Protein AF-A0A524M7C1-F1 (afdb_monomer_lite)

Structure (mmCIF, N/CA/C/O backbone):
data_AF-A0A524M7C1-F1
#
_entry.id   AF-A0A524M7C1-F1
#
loop_
_atom_site.group_PDB
_atom_site.id
_atom_site.type_symbol
_atom_site.label_atom_id
_atom_site.label_alt_id
_atom_site.label_comp_id
_atom_site.label_asym_id
_atom_site.label_entity_id
_atom_site.label_seq_id
_atom_site.pdbx_PDB_ins_code
_atom_site.Cartn_x
_atom_site.Cartn_y
_atom_site.Cartn_z
_atom_site.occupancy
_atom_site.B_iso_or_equiv
_atom_site.auth_seq_id
_atom_site.auth_comp_id
_atom_site.auth_asym_id
_atom_site.auth_atom_id
_atom_site.pdbx_PDB_model_num
ATOM 1 N N . MET A 1 1 ? -10.328 -12.854 0.400 1.00 63.31 1 MET A N 1
ATOM 2 C CA . MET A 1 1 ? -8.868 -13.021 0.558 1.00 63.31 1 MET A CA 1
ATOM 3 C C . MET A 1 1 ? -8.288 -13.256 -0.825 1.00 63.31 1 MET A C 1
ATOM 5 O O . MET A 1 1 ? -8.810 -14.118 -1.517 1.00 63.31 1 MET A O 1
ATOM 9 N N . VAL A 1 2 ? -7.314 -12.456 -1.261 1.00 75.94 2 VAL A N 1
ATOM 10 C CA . VAL A 1 2 ? -6.651 -12.641 -2.566 1.00 75.94 2 VAL A CA 1
ATOM 11 C C . VAL A 1 2 ? -5.470 -13.588 -2.369 1.00 75.94 2 VAL A C 1
ATOM 13 O O . VAL A 1 2 ? -4.718 -13.414 -1.411 1.00 75.94 2 VAL A O 1
ATOM 16 N N . MET A 1 3 ? -5.316 -14.593 -3.233 1.00 86.62 3 MET A N 1
ATOM 17 C CA . MET A 1 3 ? -4.191 -15.525 -3.140 1.00 86.62 3 MET A CA 1
ATOM 18 C C . MET A 1 3 ? -2.919 -14.894 -3.712 1.00 86.62 3 MET A C 1
ATOM 20 O O . MET A 1 3 ? -2.955 -14.195 -4.725 1.00 86.62 3 MET A O 1
ATOM 24 N N . ALA A 1 4 ? -1.774 -15.177 -3.088 1.00 84.56 4 ALA A N 1
ATOM 25 C CA . ALA A 1 4 ? -0.479 -14.674 -3.549 1.00 84.56 4 ALA A CA 1
ATOM 26 C C . ALA A 1 4 ? -0.139 -15.143 -4.977 1.00 84.56 4 ALA A C 1
ATOM 28 O O . ALA A 1 4 ? 0.436 -14.383 -5.753 1.00 84.56 4 ALA A O 1
ATOM 29 N N . SER A 1 5 ? -0.548 -16.363 -5.342 1.00 89.69 5 SER A N 1
ATOM 30 C CA . SER A 1 5 ? -0.407 -16.907 -6.699 1.00 89.69 5 SER A CA 1
ATOM 31 C C . SER A 1 5 ? -1.114 -16.051 -7.747 1.00 89.69 5 SER A C 1
ATOM 33 O O . SER A 1 5 ? -0.565 -15.804 -8.817 1.00 89.69 5 SER A O 1
ATOM 35 N N . ASP A 1 6 ? -2.307 -15.555 -7.422 1.00 90.50 6 ASP A N 1
ATOM 36 C CA . ASP A 1 6 ? -3.129 -14.787 -8.355 1.00 90.50 6 ASP A CA 1
ATOM 37 C C . ASP A 1 6 ? -2.523 -13.401 -8.585 1.00 90.50 6 ASP A C 1
ATOM 39 O O . ASP A 1 6 ? -2.526 -12.892 -9.705 1.00 90.50 6 ASP A O 1
ATOM 43 N N . LEU A 1 7 ? -1.962 -12.797 -7.531 1.00 88.81 7 LEU A N 1
ATOM 44 C CA . LEU A 1 7 ? -1.228 -11.535 -7.636 1.00 88.81 7 LEU A CA 1
ATOM 45 C C . LEU A 1 7 ? 0.039 -11.698 -8.472 1.00 88.81 7 LEU A C 1
ATOM 47 O O . LEU A 1 7 ? 0.312 -10.859 -9.326 1.00 88.81 7 LEU A O 1
ATOM 51 N N . LEU A 1 8 ? 0.787 -12.783 -8.268 1.00 90.75 8 LEU A N 1
ATOM 52 C CA . LEU A 1 8 ? 1.991 -13.053 -9.047 1.00 90.75 8 LEU A CA 1
ATOM 53 C C . LEU A 1 8 ? 1.668 -13.232 -10.535 1.00 90.75 8 LEU A C 1
ATOM 55 O O . LEU A 1 8 ? 2.342 -12.647 -11.381 1.00 90.75 8 LEU A O 1
ATOM 59 N N . GLN A 1 9 ? 0.612 -13.981 -10.859 1.00 93.38 9 GLN A N 1
ATOM 60 C CA . GLN A 1 9 ? 0.190 -14.160 -12.246 1.00 93.38 9 GLN A CA 1
ATOM 61 C C . GLN A 1 9 ? -0.201 -12.824 -12.888 1.00 93.38 9 GLN A C 1
ATOM 63 O O . GLN A 1 9 ? 0.318 -12.481 -13.946 1.00 93.38 9 GLN A O 1
ATOM 68 N N . ARG A 1 10 ? -1.030 -12.017 -12.215 1.00 91.50 10 ARG A N 1
ATOM 69 C CA . ARG A 1 10 ? -1.418 -10.686 -12.716 1.00 91.50 10 ARG A CA 1
ATOM 70 C C . ARG A 1 10 ? -0.214 -9.773 -12.927 1.00 91.50 10 ARG A C 1
ATOM 72 O O . ARG A 1 10 ? -0.165 -9.034 -13.905 1.00 91.50 10 ARG A O 1
ATOM 79 N N . TYR A 1 11 ? 0.762 -9.821 -12.024 1.00 91.81 11 TYR A N 1
ATOM 80 C CA . TYR A 1 11 ? 2.003 -9.069 -12.165 1.00 91.81 11 TYR A CA 1
ATOM 81 C C . TYR A 1 11 ? 2.782 -9.496 -13.418 1.00 91.81 11 TYR A C 1
ATOM 83 O O . TYR A 1 11 ? 3.252 -8.645 -14.179 1.00 91.81 11 TYR A O 1
ATOM 91 N N . HIS A 1 12 ? 2.882 -10.801 -13.676 1.00 92.06 12 HIS A N 1
ATOM 92 C CA . HIS A 1 12 ? 3.495 -11.311 -14.901 1.00 92.06 12 HIS A CA 1
ATOM 93 C C . HIS A 1 12 ? 2.743 -10.864 -16.151 1.00 92.06 12 HIS A C 1
ATOM 95 O O . HIS A 1 12 ? 3.378 -10.424 -17.107 1.00 92.06 12 HIS A O 1
ATOM 101 N N . ASP A 1 13 ? 1.416 -10.894 -16.139 1.00 90.94 13 ASP A N 1
ATOM 102 C CA . ASP A 1 13 ? 0.608 -10.455 -17.277 1.00 90.94 13 ASP A CA 1
ATOM 103 C C . ASP A 1 13 ? 0.838 -8.958 -17.573 1.00 90.94 13 ASP A C 1
ATOM 105 O O . ASP A 1 13 ? 1.065 -8.568 -18.720 1.00 90.94 13 ASP A O 1
ATOM 109 N N . ILE A 1 14 ? 0.891 -8.119 -16.530 1.00 89.50 14 ILE A N 1
ATOM 110 C CA . ILE A 1 14 ? 1.174 -6.677 -16.646 1.00 89.50 14 ILE A CA 1
ATOM 111 C C . ILE A 1 14 ? 2.581 -6.413 -17.196 1.00 89.50 14 ILE A C 1
ATOM 113 O O . ILE A 1 14 ? 2.771 -5.507 -18.009 1.00 89.50 14 ILE A O 1
ATOM 117 N N . THR A 1 15 ? 3.585 -7.160 -16.737 1.00 89.56 15 THR A N 1
ATOM 118 C CA . THR A 1 15 ? 4.996 -6.911 -17.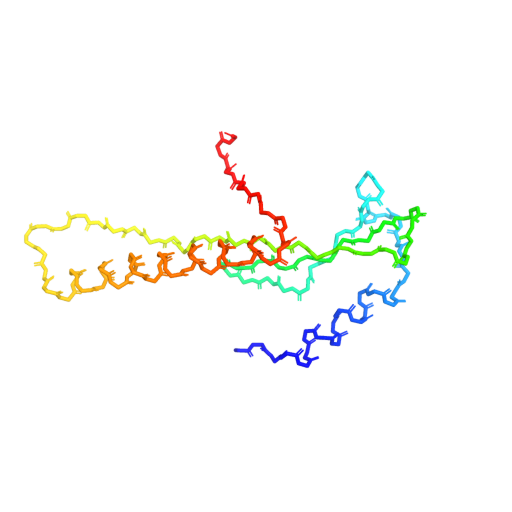085 1.00 89.56 15 THR A CA 1
ATOM 119 C C . THR A 1 15 ? 5.419 -7.544 -18.408 1.00 89.56 15 THR A C 1
ATOM 121 O O . THR A 1 15 ? 6.304 -7.009 -19.073 1.00 89.56 15 THR A O 1
ATOM 124 N N . SER A 1 16 ? 4.770 -8.632 -18.824 1.00 88.50 16 SER A N 1
ATOM 125 C CA . SER A 1 16 ? 5.015 -9.301 -20.110 1.00 88.50 16 SER A CA 1
ATOM 126 C C . SER A 1 16 ? 4.269 -8.662 -21.285 1.00 88.50 16 SER A C 1
ATOM 128 O O . SER A 1 16 ? 4.695 -8.811 -22.430 1.00 88.50 16 SER A O 1
ATOM 130 N N . GLY A 1 17 ? 3.187 -7.922 -21.019 1.00 82.62 17 GLY A N 1
ATOM 131 C CA . GLY A 1 17 ? 2.436 -7.205 -22.047 1.00 82.62 17 GLY A CA 1
ATOM 132 C C . GLY A 1 17 ? 3.228 -6.063 -22.707 1.00 82.62 17 GLY A C 1
ATOM 133 O O . GLY A 1 17 ? 4.220 -5.575 -22.150 1.00 82.62 17 GLY A O 1
ATOM 134 N N . PRO A 1 18 ? 2.803 -5.589 -23.890 1.00 80.50 18 PRO A N 1
ATOM 135 C CA . PRO A 1 18 ? 3.398 -4.417 -24.523 1.00 80.50 18 PRO A CA 1
ATOM 136 C C . PRO A 1 18 ? 3.128 -3.149 -23.701 1.00 80.50 18 PRO A C 1
ATOM 138 O O . PRO A 1 18 ? 2.049 -2.975 -23.137 1.00 80.50 18 PRO A O 1
ATOM 141 N N . VAL A 1 19 ? 4.100 -2.235 -23.663 1.00 75.75 19 VAL A N 1
ATOM 142 C CA . VAL A 1 19 ? 3.909 -0.895 -23.092 1.00 75.75 19 VAL A CA 1
ATOM 143 C C . VAL A 1 19 ? 3.236 -0.023 -24.154 1.00 75.75 19 VAL A C 1
ATOM 145 O O . VAL A 1 19 ? 3.878 0.362 -25.129 1.00 75.75 19 VAL A O 1
ATOM 148 N N . VAL A 1 20 ? 1.934 0.244 -24.012 1.00 69.31 20 VAL A N 1
ATOM 149 C CA . VAL A 1 20 ? 1.147 0.983 -25.017 1.00 69.31 20 VAL A CA 1
ATOM 150 C C . VAL A 1 20 ? 1.057 2.459 -24.642 1.00 69.31 20 VAL A C 1
ATOM 152 O O . VAL A 1 20 ? 0.570 2.800 -23.564 1.00 69.31 20 VAL A O 1
ATOM 155 N N . SER A 1 21 ? 1.499 3.336 -25.548 1.00 61.09 21 SER A N 1
ATOM 156 C CA . SER A 1 21 ? 1.709 4.754 -25.244 1.00 61.09 21 SER A CA 1
ATOM 157 C C . SER A 1 21 ? 0.466 5.525 -24.817 1.00 61.09 21 SER A C 1
ATOM 159 O O . SER A 1 21 ? 0.575 6.454 -24.022 1.00 61.09 21 SER A O 1
ATOM 161 N N . ASP A 1 22 ? -0.705 5.113 -25.290 1.00 64.81 22 ASP A N 1
ATOM 162 C CA . ASP A 1 22 ? -1.967 5.831 -25.083 1.00 64.81 22 ASP A CA 1
ATOM 163 C C . ASP A 1 22 ? -2.456 5.785 -23.624 1.00 64.81 22 ASP A C 1
ATOM 165 O O . ASP A 1 22 ? -3.388 6.491 -23.250 1.00 64.81 22 ASP A O 1
ATOM 169 N N . THR A 1 23 ? -1.818 4.959 -22.791 1.00 64.75 23 THR A N 1
ATOM 170 C CA . THR A 1 23 ? -2.135 4.795 -21.362 1.00 64.75 23 THR A CA 1
ATOM 171 C C . THR A 1 23 ? -1.089 5.409 -20.432 1.00 64.75 23 THR A C 1
ATOM 173 O O . THR A 1 23 ? -1.219 5.307 -19.213 1.00 64.75 23 THR A O 1
ATOM 176 N N . CYS A 1 24 ? -0.052 6.040 -20.989 1.00 74.94 24 CYS A N 1
ATOM 177 C CA . CYS A 1 24 ? 1.097 6.512 -20.231 1.00 74.94 24 CYS A CA 1
ATOM 178 C C . CYS A 1 24 ? 1.092 8.036 -20.113 1.00 74.94 24 CYS A C 1
ATOM 180 O O . CYS A 1 24 ? 0.922 8.747 -21.103 1.00 74.94 24 CYS A O 1
ATOM 182 N N . ILE A 1 25 ? 1.334 8.541 -18.909 1.00 78.44 25 ILE A N 1
ATOM 183 C CA . ILE A 1 25 ? 1.433 9.974 -18.627 1.00 78.44 25 ILE A CA 1
ATOM 184 C C . ILE A 1 25 ? 2.903 10.270 -18.357 1.00 78.44 25 ILE A C 1
ATOM 186 O O . ILE A 1 25 ? 3.536 9.602 -17.548 1.00 78.44 25 ILE A O 1
ATOM 190 N N . SER A 1 26 ? 3.476 11.239 -19.075 1.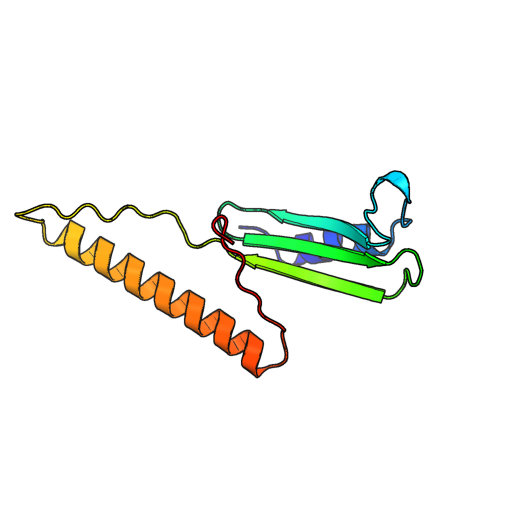00 80.69 26 SER A N 1
ATOM 191 C CA . SER A 1 26 ? 4.888 11.630 -18.917 1.00 80.69 26 SER A CA 1
ATOM 192 C C . SER A 1 26 ? 5.902 10.478 -19.081 1.00 80.69 26 SER A C 1
ATOM 194 O O . SER A 1 26 ? 6.990 10.522 -18.518 1.00 80.69 26 SER A O 1
ATOM 196 N N . GLY A 1 27 ? 5.566 9.452 -19.875 1.00 80.88 27 GLY A N 1
ATOM 197 C CA . GLY A 1 27 ? 6.424 8.282 -20.121 1.00 80.88 27 GLY A CA 1
ATOM 198 C C . GLY A 1 27 ? 6.273 7.141 -19.106 1.00 80.88 27 GLY A C 1
ATOM 199 O O . GLY A 1 27 ? 6.900 6.091 -19.285 1.00 80.88 27 GLY A O 1
ATOM 200 N N . GLU A 1 28 ? 5.418 7.318 -18.097 1.00 85.94 28 GLU A N 1
ATOM 201 C CA . GLU A 1 28 ? 5.091 6.327 -17.073 1.00 85.94 28 GLU A CA 1
ATOM 202 C C . GLU A 1 28 ? 3.728 5.696 -17.350 1.00 85.94 28 GLU A C 1
ATOM 204 O O . GLU A 1 28 ? 2.728 6.381 -17.563 1.00 85.94 28 GLU A O 1
ATOM 209 N N . CYS A 1 29 ? 3.687 4.370 -17.351 1.00 87.81 29 CYS A N 1
ATOM 210 C CA . CYS A 1 29 ? 2.486 3.588 -17.602 1.00 87.81 29 CYS A CA 1
ATOM 211 C C . CYS A 1 29 ? 2.109 2.868 -16.312 1.00 87.81 29 CYS A C 1
ATOM 213 O O . CYS A 1 29 ? 2.826 1.969 -15.863 1.00 87.81 29 CYS A O 1
ATOM 215 N N . VAL A 1 30 ? 0.990 3.270 -15.718 1.00 88.75 30 VAL A N 1
ATOM 216 C CA . VAL A 1 30 ? 0.549 2.782 -14.410 1.00 88.75 30 VAL A CA 1
ATOM 217 C C . VAL A 1 30 ? -0.532 1.724 -14.596 1.00 88.75 30 VAL A C 1
ATOM 219 O O . VAL A 1 30 ? -1.572 1.977 -15.199 1.00 88.75 30 VAL A O 1
ATOM 222 N N . SER A 1 31 ? -0.303 0.528 -14.063 1.00 89.94 31 SER A N 1
ATOM 223 C CA . SER A 1 31 ? -1.277 -0.567 -14.051 1.00 89.94 31 SER A CA 1
ATOM 224 C C . SER A 1 31 ? -1.625 -0.955 -12.620 1.00 89.94 31 SER A C 1
ATOM 226 O O . SER A 1 31 ? -0.741 -1.148 -11.790 1.00 89.94 31 SER A O 1
ATOM 228 N N . LYS A 1 32 ? -2.917 -1.102 -12.314 1.00 90.50 32 LYS A N 1
ATOM 229 C CA . LYS A 1 32 ? -3.373 -1.533 -10.985 1.00 90.50 32 LYS A CA 1
ATOM 230 C C . LYS A 1 32 ? -3.260 -3.051 -10.854 1.00 90.50 32 LYS A C 1
ATOM 232 O O . LYS A 1 32 ? -3.903 -3.783 -11.602 1.00 90.50 32 LYS A O 1
ATOM 237 N N . LEU A 1 33 ? -2.477 -3.517 -9.884 1.00 90.44 33 LEU A N 1
ATOM 238 C CA . LEU A 1 33 ? -2.344 -4.937 -9.547 1.00 90.44 33 LEU A CA 1
ATOM 239 C C . LEU A 1 33 ? -3.441 -5.391 -8.573 1.00 90.44 33 LEU A C 1
ATOM 241 O O . LEU A 1 33 ? -4.016 -6.476 -8.713 1.00 90.44 33 LEU A O 1
ATOM 245 N N . LEU A 1 34 ? -3.733 -4.542 -7.588 1.00 90.19 34 LEU A N 1
ATOM 246 C CA . LEU A 1 34 ? -4.748 -4.759 -6.566 1.00 90.19 34 LEU A CA 1
ATOM 247 C C . LEU A 1 34 ? -5.315 -3.413 -6.127 1.00 90.19 34 LEU A C 1
ATOM 249 O O . LEU A 1 34 ? -4.576 -2.446 -5.977 1.00 90.19 34 LEU A O 1
ATOM 253 N N . GLU A 1 35 ? -6.613 -3.374 -5.867 1.00 90.19 35 GLU A N 1
ATOM 254 C CA . GLU A 1 35 ? -7.269 -2.227 -5.257 1.00 90.19 35 GLU A CA 1
ATOM 255 C C . GLU A 1 35 ? -8.317 -2.735 -4.271 1.00 90.19 35 GLU A C 1
ATOM 257 O O . GLU A 1 35 ? -9.132 -3.606 -4.582 1.00 90.19 35 GLU A O 1
ATOM 262 N N . THR A 1 36 ? -8.245 -2.217 -3.056 1.00 86.31 36 THR A N 1
ATOM 263 C CA . THR A 1 36 ? -9.194 -2.432 -1.967 1.00 86.31 36 THR A CA 1
ATOM 264 C C . THR A 1 36 ? -9.538 -1.072 -1.361 1.00 86.31 36 THR A C 1
ATOM 266 O O . THR A 1 36 ? -8.987 -0.053 -1.767 1.00 86.31 36 THR A O 1
ATOM 269 N N . SER A 1 37 ? -10.408 -1.041 -0.353 1.00 80.94 37 SER A N 1
ATOM 270 C CA . SER A 1 37 ? -10.740 0.202 0.353 1.00 80.94 37 SER A CA 1
ATOM 271 C C . SER A 1 37 ? -9.580 0.817 1.150 1.00 80.94 37 SER A C 1
ATOM 273 O O . SER A 1 37 ? -9.702 1.958 1.575 1.00 80.94 37 SER A O 1
ATOM 275 N N . TRP A 1 38 ? -8.498 0.072 1.401 1.00 80.25 38 TRP A N 1
ATOM 276 C CA . TRP A 1 38 ? -7.384 0.506 2.259 1.00 80.25 38 TRP A CA 1
ATOM 277 C C . TRP A 1 38 ? -6.000 0.316 1.623 1.00 80.25 38 TRP A C 1
ATOM 279 O O . TRP A 1 38 ? -5.023 0.861 2.118 1.00 80.25 38 TRP A O 1
ATOM 289 N N . VAL A 1 39 ? -5.890 -0.434 0.523 1.00 84.69 39 VAL A N 1
ATOM 290 C CA . VAL A 1 39 ? -4.626 -0.652 -0.202 1.00 84.69 39 VAL A CA 1
ATOM 291 C C . VAL A 1 39 ? -4.869 -0.613 -1.696 1.00 84.69 39 VAL A C 1
ATOM 293 O O . VAL A 1 39 ? -5.737 -1.333 -2.200 1.00 84.69 39 VAL A O 1
ATOM 296 N N . LYS A 1 40 ? -4.021 0.129 -2.401 1.00 89.44 40 LYS A N 1
ATOM 297 C CA . LYS A 1 40 ? -3.896 0.116 -3.853 1.00 89.44 40 LYS A CA 1
ATOM 298 C C . LYS A 1 40 ? -2.443 -0.168 -4.229 1.00 89.44 40 LYS A C 1
ATOM 300 O O . LYS A 1 40 ? -1.538 0.564 -3.856 1.00 89.44 40 LYS A O 1
ATOM 305 N N . ILE A 1 41 ? -2.226 -1.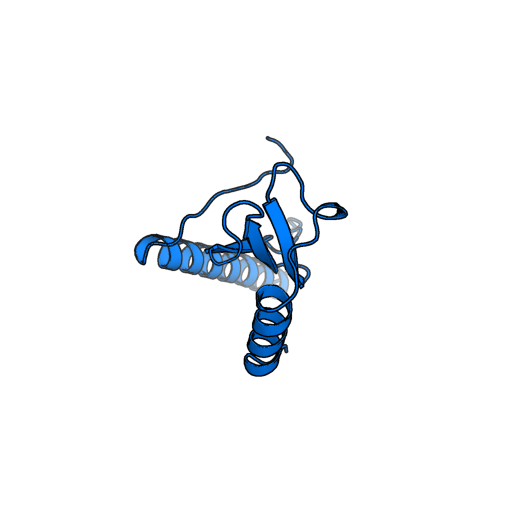264 -4.953 1.00 89.12 41 ILE A N 1
ATOM 306 C CA . ILE A 1 41 ? -0.915 -1.689 -5.452 1.00 89.12 41 ILE A CA 1
ATOM 307 C C . ILE A 1 41 ? -0.866 -1.407 -6.947 1.00 89.12 41 ILE A C 1
ATOM 309 O O . ILE A 1 41 ? -1.715 -1.884 -7.708 1.00 89.12 41 ILE A O 1
ATOM 313 N N . MET A 1 42 ? 0.142 -0.661 -7.365 1.00 92.12 42 MET A N 1
ATOM 314 C CA . MET A 1 42 ? 0.365 -0.232 -8.734 1.00 92.12 42 MET A CA 1
ATOM 315 C C . MET A 1 42 ? 1.712 -0.744 -9.224 1.00 92.12 42 MET A C 1
ATOM 317 O O . MET A 1 42 ? 2.688 -0.786 -8.483 1.00 92.12 42 MET A O 1
ATOM 321 N N . VAL A 1 43 ? 1.755 -1.129 -10.492 1.00 90.44 43 VAL A N 1
ATOM 322 C CA . VAL A 1 43 ? 2.981 -1.447 -11.215 1.00 90.44 43 VAL A CA 1
ATOM 323 C C . VAL A 1 43 ? 3.197 -0.330 -12.217 1.00 90.44 43 VAL A C 1
ATOM 325 O O . VAL A 1 43 ? 2.334 -0.085 -13.064 1.00 90.44 43 VAL A O 1
ATOM 328 N N . ILE A 1 44 ? 4.338 0.336 -12.118 1.00 90.06 44 ILE A N 1
ATOM 329 C CA . ILE A 1 44 ? 4.722 1.425 -13.006 1.00 90.06 44 ILE A CA 1
ATOM 330 C C . ILE A 1 44 ? 5.794 0.905 -13.947 1.00 90.06 44 ILE A C 1
ATOM 332 O O . ILE A 1 44 ? 6.785 0.303 -13.530 1.00 90.06 44 ILE A O 1
ATOM 336 N N . ARG A 1 45 ? 5.571 1.102 -15.243 1.00 90.62 45 ARG A N 1
ATOM 337 C CA . ARG A 1 45 ? 6.504 0.735 -16.309 1.00 90.62 45 ARG A CA 1
ATOM 338 C C . ARG A 1 45 ? 6.903 1.980 -17.081 1.00 90.62 45 ARG A C 1
ATOM 340 O O . ARG A 1 45 ? 6.075 2.857 -17.308 1.00 90.62 45 ARG A O 1
ATOM 347 N N . TYR A 1 46 ? 8.149 2.020 -17.533 1.00 86.94 46 TYR A N 1
ATOM 348 C CA . TYR A 1 46 ? 8.691 3.158 -18.270 1.00 86.94 46 TYR A CA 1
ATOM 349 C C . TYR A 1 46 ? 8.770 2.849 -19.761 1.00 86.94 46 TYR A C 1
ATOM 351 O O . TYR A 1 46 ? 9.360 1.845 -20.158 1.00 86.94 46 TYR A O 1
ATOM 359 N N . GLN A 1 47 ? 8.241 3.731 -20.610 1.00 82.94 47 GLN A N 1
ATOM 360 C CA . GLN A 1 47 ? 8.310 3.551 -22.069 1.00 82.94 47 GLN A CA 1
ATOM 361 C C . GLN A 1 47 ? 9.749 3.505 -22.590 1.00 82.94 47 GLN A C 1
ATOM 363 O O . GLN A 1 47 ? 10.087 2.691 -23.444 1.00 82.94 47 GLN A O 1
ATOM 368 N N . VAL A 1 48 ? 10.602 4.377 -22.052 1.00 83.88 48 VAL A N 1
ATOM 369 C CA . VAL A 1 48 ? 12.010 4.504 -22.450 1.00 83.88 48 VAL A CA 1
ATOM 370 C C . VAL A 1 48 ? 12.882 3.354 -21.932 1.00 83.88 48 VAL A C 1
ATOM 372 O O . VAL A 1 48 ? 13.993 3.160 -22.419 1.00 83.88 48 VAL A O 1
ATOM 375 N N . ALA A 1 49 ? 12.383 2.583 -20.962 1.00 83.31 49 ALA A N 1
ATOM 376 C CA . ALA A 1 49 ? 13.078 1.457 -20.349 1.00 83.31 49 ALA A CA 1
ATOM 377 C C . ALA A 1 49 ? 12.073 0.365 -19.919 1.00 83.31 49 ALA A C 1
ATOM 379 O O . ALA A 1 49 ? 11.856 0.163 -18.726 1.00 83.31 49 ALA A O 1
ATOM 380 N N . PRO A 1 50 ? 11.466 -0.377 -20.865 1.00 77.25 50 PRO A N 1
ATOM 381 C CA . PRO A 1 50 ? 10.327 -1.268 -20.596 1.00 77.25 50 PRO A CA 1
ATOM 382 C C . PRO A 1 50 ? 10.660 -2.493 -19.731 1.00 77.25 50 PRO A C 1
ATOM 384 O O . PRO A 1 50 ? 9.749 -3.152 -19.224 1.00 77.25 50 PRO A O 1
ATOM 387 N N . ASN A 1 51 ? 11.954 -2.788 -19.569 1.00 81.88 51 ASN A N 1
ATOM 388 C CA . ASN A 1 51 ? 12.475 -3.835 -18.688 1.00 81.88 51 ASN A CA 1
ATOM 389 C C . ASN A 1 51 ? 12.619 -3.368 -17.231 1.00 81.88 51 ASN A C 1
ATOM 391 O O . ASN A 1 51 ? 12.857 -4.192 -16.352 1.00 81.88 51 ASN A O 1
ATOM 395 N N . ILE A 1 52 ? 12.509 -2.062 -16.982 1.00 83.62 52 ILE A N 1
ATOM 396 C CA . ILE A 1 52 ? 12.494 -1.478 -15.646 1.00 83.62 52 ILE A CA 1
ATOM 397 C C . ILE A 1 52 ? 11.035 -1.256 -15.262 1.00 83.62 52 ILE A C 1
ATOM 399 O O . ILE A 1 52 ? 10.254 -0.651 -16.001 1.00 83.62 52 ILE A O 1
ATOM 403 N N . ASN A 1 53 ? 10.673 -1.757 -14.090 1.00 86.62 53 ASN A N 1
ATOM 404 C CA . ASN A 1 53 ? 9.390 -1.502 -13.467 1.00 86.62 53 ASN A CA 1
ATOM 405 C C . ASN A 1 53 ? 9.588 -1.209 -11.981 1.00 86.62 53 ASN A C 1
ATOM 407 O O . ASN A 1 53 ? 10.585 -1.605 -11.374 1.00 86.62 53 ASN A O 1
ATOM 411 N N . THR A 1 54 ? 8.640 -0.481 -11.416 1.00 88.94 54 THR A N 1
ATOM 412 C CA . THR A 1 54 ? 8.559 -0.202 -9.987 1.00 88.94 54 THR A CA 1
ATOM 413 C C . THR A 1 54 ? 7.182 -0.605 -9.484 1.00 88.94 54 THR A C 1
AT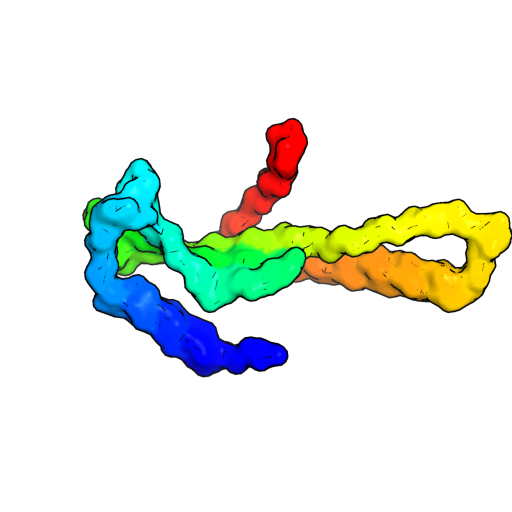OM 415 O O . THR A 1 54 ? 6.214 -0.689 -10.245 1.00 88.94 54 THR A O 1
ATOM 418 N N . ILE A 1 55 ? 7.106 -0.922 -8.195 1.00 87.31 55 ILE A N 1
ATOM 419 C CA . ILE A 1 55 ? 5.845 -1.193 -7.515 1.00 87.31 55 ILE A CA 1
ATOM 420 C C . ILE A 1 55 ? 5.615 -0.049 -6.544 1.00 87.31 55 ILE A C 1
ATOM 422 O O . ILE A 1 55 ? 6.451 0.203 -5.678 1.00 87.31 55 ILE A O 1
ATOM 426 N N . GLU A 1 56 ? 4.471 0.602 -6.679 1.00 88.94 56 GLU A N 1
ATOM 427 C CA . GLU A 1 56 ? 4.002 1.605 -5.736 1.00 88.94 56 GLU A CA 1
ATOM 428 C C . GLU A 1 56 ? 2.807 1.066 -4.965 1.00 88.94 56 GLU A C 1
ATOM 430 O O . GLU A 1 56 ? 1.930 0.396 -5.515 1.00 88.94 56 GLU A O 1
ATOM 435 N N . ILE A 1 57 ? 2.789 1.332 -3.663 1.00 85.31 57 ILE A N 1
ATOM 436 C CA . ILE A 1 57 ? 1.728 0.890 -2.766 1.00 85.31 57 ILE A CA 1
ATOM 437 C C . ILE A 1 57 ? 1.184 2.122 -2.061 1.00 85.31 57 ILE A C 1
ATOM 439 O O . ILE A 1 57 ? 1.870 2.744 -1.254 1.00 85.31 57 ILE A O 1
ATOM 443 N N . GLU A 1 58 ? -0.066 2.446 -2.352 1.00 86.88 58 GLU A N 1
ATOM 444 C CA . GLU A 1 58 ? -0.841 3.431 -1.614 1.00 86.88 58 GLU A CA 1
ATOM 445 C C . GLU A 1 58 ? -1.611 2.709 -0.510 1.00 86.88 58 GLU A C 1
ATOM 447 O O . GLU A 1 58 ? -2.334 1.742 -0.768 1.00 86.88 58 GLU A O 1
ATOM 452 N N . VAL A 1 59 ? -1.462 3.183 0.725 1.00 82.88 59 VAL A N 1
ATOM 453 C CA . VAL A 1 59 ? -2.222 2.692 1.876 1.00 82.88 59 VAL A CA 1
ATOM 454 C C . VAL A 1 59 ? -3.099 3.825 2.379 1.00 82.88 59 VAL A C 1
ATOM 456 O O . VAL A 1 59 ? -2.603 4.881 2.765 1.00 82.88 59 VAL A O 1
ATOM 459 N N . SER A 1 60 ? -4.407 3.605 2.374 1.00 81.62 60 SER A N 1
ATOM 460 C CA . SER A 1 60 ? -5.383 4.508 2.971 1.00 81.62 60 SER A CA 1
ATOM 461 C C . SER A 1 60 ? -5.709 4.005 4.367 1.00 81.62 60 SER A C 1
ATOM 463 O O . SER A 1 60 ? -6.067 2.839 4.549 1.00 81.62 60 SER A O 1
ATOM 465 N N . LEU A 1 61 ? -5.590 4.884 5.360 1.00 74.38 61 LEU A N 1
ATOM 466 C CA . LEU A 1 61 ? -6.059 4.552 6.697 1.00 74.38 61 LEU A CA 1
ATOM 467 C C . LEU A 1 61 ? -7.580 4.342 6.645 1.00 74.38 61 LEU A C 1
ATOM 469 O O . LEU A 1 61 ? -8.274 5.090 5.950 1.00 74.38 61 LEU A O 1
ATOM 473 N N . PRO A 1 62 ? -8.112 3.318 7.330 1.00 70.88 62 PRO A N 1
ATOM 474 C CA . PRO A 1 62 ? -9.548 3.105 7.378 1.00 70.88 62 PRO A CA 1
ATOM 475 C C . PRO A 1 62 ? -10.243 4.352 7.932 1.00 70.88 62 PRO A C 1
ATOM 477 O O . PRO A 1 62 ? -9.866 4.876 8.978 1.00 70.88 62 PRO A O 1
ATOM 480 N N . ASN A 1 63 ? -11.288 4.810 7.242 1.00 69.25 63 ASN A N 1
ATOM 481 C CA . ASN A 1 63 ? -12.133 5.888 7.739 1.00 69.25 63 ASN A CA 1
ATOM 482 C C . ASN A 1 63 ? -12.935 5.366 8.938 1.00 69.25 63 ASN A C 1
ATOM 484 O O . ASN A 1 63 ? -13.931 4.666 8.760 1.00 69.25 63 ASN A O 1
ATOM 488 N N . CYS A 1 64 ? -12.504 5.695 10.153 1.00 68.94 64 CYS A N 1
ATOM 489 C CA . CYS A 1 64 ? -13.309 5.517 11.355 1.00 68.94 64 CYS A CA 1
ATOM 490 C C . CYS A 1 64 ? -13.582 6.883 11.966 1.00 68.94 64 CYS A C 1
ATOM 492 O O . CYS A 1 64 ? -12.661 7.632 12.292 1.00 68.94 64 CYS A O 1
ATOM 494 N N . ILE A 1 65 ? -14.863 7.194 12.113 1.00 70.19 65 ILE A N 1
ATOM 495 C CA . ILE A 1 65 ? -15.310 8.337 12.893 1.00 70.19 65 ILE A CA 1
ATOM 496 C C . ILE A 1 65 ? -15.526 7.805 14.308 1.00 70.19 65 ILE A C 1
ATOM 498 O O . ILE A 1 65 ? -16.490 7.087 14.558 1.00 70.19 65 ILE A O 1
ATOM 502 N N . ILE A 1 66 ? -14.602 8.115 15.218 1.00 70.81 66 ILE A N 1
ATOM 503 C CA . ILE A 1 66 ? -14.794 7.850 16.647 1.00 70.81 66 ILE A CA 1
ATOM 504 C C . ILE A 1 66 ? -15.590 9.031 17.201 1.00 70.81 66 ILE A C 1
ATOM 506 O O . ILE A 1 66 ? -15.023 10.087 17.492 1.00 70.81 66 ILE A O 1
ATOM 510 N N . GLU A 1 67 ? -16.910 8.883 17.293 1.00 74.94 67 GLU A N 1
ATOM 511 C CA . GLU A 1 67 ? -17.757 9.910 17.899 1.00 74.94 67 GLU A CA 1
ATOM 512 C C . GLU A 1 67 ? -17.597 9.887 19.426 1.00 74.94 67 GLU A C 1
ATOM 514 O O . GLU A 1 67 ? -17.751 8.833 20.048 1.00 74.94 67 GLU A O 1
ATOM 519 N N . PRO A 1 68 ? -17.286 11.026 20.068 1.00 70.62 68 PRO A N 1
ATOM 520 C CA . PRO A 1 68 ? -17.180 11.082 21.516 1.00 70.62 68 PRO A CA 1
ATOM 521 C C . PRO A 1 68 ? -18.582 11.027 22.140 1.00 70.62 68 PRO A C 1
ATOM 523 O O . PRO A 1 68 ? -19.238 12.053 22.317 1.00 70.62 68 PRO A O 1
ATOM 526 N N . THR A 1 69 ? -19.047 9.831 22.492 1.00 77.94 69 THR A N 1
ATOM 527 C CA . THR A 1 69 ? -20.281 9.632 23.261 1.00 77.94 69 THR A CA 1
ATOM 528 C C . THR A 1 69 ? -20.003 9.662 24.767 1.00 77.94 69 THR A C 1
ATOM 530 O O . THR A 1 69 ? -19.007 9.127 25.258 1.00 77.94 69 THR A O 1
ATOM 533 N N . CYS A 1 70 ? -20.882 10.327 25.529 1.00 76.81 70 CYS A N 1
ATOM 534 C CA . CYS A 1 70 ? -20.830 10.350 26.991 1.00 76.81 70 CYS A CA 1
ATOM 535 C C . CYS A 1 70 ? -22.249 10.235 27.589 1.00 76.81 70 CYS A C 1
ATOM 537 O O . CYS A 1 70 ? -23.083 11.102 27.314 1.00 76.81 70 CYS A O 1
ATOM 539 N N . PRO A 1 71 ? -22.533 9.213 28.420 1.00 84.62 71 PRO A N 1
ATOM 540 C CA . PRO A 1 71 ? -21.618 8.134 28.795 1.00 84.62 71 PRO A CA 1
ATOM 541 C C . PRO A 1 71 ? -21.371 7.181 27.618 1.00 84.62 71 PRO A C 1
ATOM 543 O O . PRO A 1 71 ? -22.309 6.827 26.910 1.00 84.62 71 PRO A O 1
ATOM 546 N N . SER A 1 72 ? -20.120 6.763 27.427 1.00 86.00 72 SER A N 1
ATOM 547 C CA . SER A 1 72 ? -19.790 5.660 26.524 1.00 86.00 72 SER A CA 1
ATOM 548 C C . SER A 1 72 ? -19.869 4.331 27.262 1.00 86.00 72 SER A C 1
ATOM 550 O O . SER A 1 72 ? -19.572 4.224 28.457 1.00 86.00 72 SER A O 1
ATOM 552 N N . THR A 1 73 ? -20.288 3.306 26.539 1.00 89.56 73 THR A N 1
ATOM 553 C CA . THR A 1 73 ? -20.268 1.917 26.985 1.00 89.56 73 THR A CA 1
ATOM 554 C C . THR A 1 73 ? -18.840 1.366 26.953 1.00 89.56 73 THR A C 1
ATOM 556 O O . THR A 1 73 ? -17.983 1.842 26.209 1.00 89.56 73 THR A O 1
ATOM 559 N N . THR A 1 74 ? -18.568 0.322 27.741 1.00 89.62 74 THR A N 1
ATOM 560 C CA . THR A 1 74 ? -17.269 -0.374 27.710 1.00 89.62 74 THR A CA 1
ATOM 561 C C . THR A 1 74 ? -16.950 -0.917 26.315 1.00 89.62 74 THR A C 1
ATOM 563 O O . THR A 1 74 ? -15.817 -0.808 25.865 1.00 89.62 74 THR A O 1
ATOM 566 N N . THR A 1 75 ? -17.956 -1.421 25.593 1.00 88.81 75 THR A N 1
ATOM 567 C CA . THR A 1 75 ? -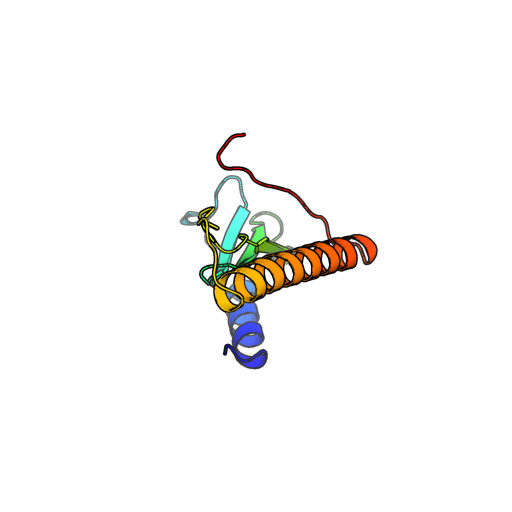17.792 -1.932 24.225 1.00 88.81 75 THR A CA 1
ATOM 568 C C . THR A 1 75 ? -17.323 -0.847 23.255 1.00 88.81 75 THR A C 1
ATOM 570 O O . THR A 1 75 ? -16.369 -1.079 22.522 1.00 88.81 75 THR A O 1
ATOM 573 N N . GLU A 1 76 ? -17.917 0.350 23.290 1.00 85.94 76 GLU A N 1
ATOM 574 C CA . GLU A 1 76 ? -17.488 1.476 22.440 1.00 85.94 76 GLU A CA 1
ATOM 575 C C . GLU A 1 76 ? -16.043 1.905 22.745 1.00 85.94 76 GLU A C 1
ATOM 577 O O . GLU A 1 76 ? -15.273 2.222 21.838 1.00 85.94 76 GLU A O 1
ATOM 582 N N . GLN A 1 77 ? -15.647 1.883 24.022 1.00 87.19 77 GLN A N 1
ATOM 583 C CA . GLN A 1 77 ? -14.275 2.198 24.432 1.00 87.19 77 GLN A CA 1
ATOM 584 C C . GLN A 1 77 ? -13.271 1.147 23.943 1.00 87.19 77 GLN A C 1
ATOM 586 O O . GLN A 1 77 ? -12.198 1.508 23.451 1.00 87.19 77 GLN A O 1
ATOM 591 N N . ASP A 1 78 ? -13.618 -0.136 24.052 1.00 89.88 78 ASP A N 1
ATOM 592 C CA . ASP A 1 78 ? -12.778 -1.246 23.601 1.00 89.88 78 ASP A CA 1
ATOM 593 C C . ASP A 1 78 ? -12.624 -1.251 22.073 1.00 89.88 78 ASP A C 1
ATOM 595 O O . ASP A 1 78 ? -11.522 -1.459 21.561 1.00 89.88 78 ASP A O 1
ATOM 599 N N . GLU A 1 79 ? -13.696 -0.966 21.329 1.00 86.81 79 GLU A N 1
ATOM 600 C CA . GLU A 1 79 ? -13.665 -0.843 19.868 1.00 86.81 79 GLU A CA 1
ATOM 601 C C . GLU A 1 79 ? -12.796 0.334 19.413 1.00 86.81 79 GLU A C 1
ATOM 603 O O . GLU A 1 79 ? -11.937 0.164 18.542 1.00 86.81 79 GLU A O 1
ATOM 608 N N . ALA A 1 80 ? -12.947 1.504 20.042 1.00 85.62 80 ALA A N 1
ATOM 609 C CA . ALA A 1 80 ? -12.119 2.673 19.758 1.00 85.62 80 ALA A CA 1
ATOM 610 C C . ALA A 1 80 ? -10.637 2.410 20.071 1.00 85.62 80 ALA A C 1
ATOM 612 O O . ALA A 1 80 ? -9.760 2.745 19.270 1.00 85.62 80 ALA A O 1
ATOM 613 N N . ARG A 1 81 ? -10.342 1.770 21.212 1.00 89.44 81 ARG A N 1
ATOM 614 C CA . ARG A 1 81 ? -8.976 1.368 21.578 1.00 89.44 81 ARG A CA 1
ATOM 615 C C . ARG A 1 81 ? -8.392 0.420 20.540 1.00 89.44 81 ARG A C 1
ATOM 617 O O . ARG A 1 81 ? -7.296 0.676 20.049 1.00 89.44 81 ARG A O 1
ATOM 624 N N . LYS A 1 82 ? -9.129 -0.633 20.183 1.00 88.81 82 LYS A N 1
ATOM 625 C CA . LYS A 1 82 ? -8.695 -1.614 19.188 1.00 88.81 82 LYS A CA 1
ATOM 626 C C . LYS A 1 82 ? -8.400 -0.952 17.846 1.00 88.81 82 LYS A C 1
ATOM 628 O O . LYS A 1 82 ? -7.362 -1.226 17.257 1.00 88.81 82 LYS A O 1
ATOM 633 N N . PHE A 1 83 ? -9.265 -0.046 17.391 1.00 85.69 83 PHE A N 1
ATOM 634 C CA . PHE A 1 83 ? -9.038 0.699 16.156 1.00 85.69 83 PHE A CA 1
ATOM 635 C C . PHE A 1 83 ? -7.728 1.502 16.199 1.00 85.69 83 PHE A C 1
ATOM 637 O O . PHE A 1 83 ? -6.950 1.465 15.244 1.00 85.69 83 PHE A O 1
ATOM 644 N N . ILE A 1 84 ? -7.454 2.205 17.302 1.00 86.50 84 ILE A N 1
ATOM 645 C CA . ILE A 1 84 ? -6.204 2.960 17.485 1.00 86.50 84 ILE A CA 1
ATOM 646 C C . ILE A 1 84 ? -4.994 2.021 17.446 1.00 86.50 84 ILE A C 1
ATOM 648 O O . ILE A 1 84 ? -4.044 2.281 16.705 1.00 86.50 84 ILE A O 1
ATOM 652 N N . ASP A 1 85 ? -5.036 0.928 18.207 1.00 90.62 85 ASP A N 1
ATOM 653 C CA . ASP A 1 85 ? -3.932 -0.030 18.302 1.00 90.62 85 ASP A CA 1
ATOM 654 C C . ASP A 1 85 ? -3.646 -0.688 16.944 1.00 90.62 85 ASP A C 1
ATOM 656 O O . ASP A 1 85 ? -2.486 -0.799 16.532 1.00 90.62 85 ASP A O 1
ATOM 660 N N . ASP A 1 86 ? -4.693 -1.044 16.197 1.00 85.75 86 ASP A N 1
ATOM 661 C CA . ASP A 1 86 ? -4.570 -1.563 14.839 1.00 85.75 86 ASP A CA 1
ATOM 662 C C . ASP A 1 86 ? -3.874 -0.533 13.934 1.00 85.75 86 ASP A C 1
ATOM 664 O O . ASP A 1 86 ? -2.894 -0.875 13.272 1.00 85.75 86 ASP A O 1
ATOM 668 N N . ASN A 1 87 ? -4.283 0.740 13.932 1.00 83.62 87 ASN A N 1
ATOM 669 C CA . ASN A 1 87 ? -3.634 1.775 13.111 1.00 83.62 87 ASN A CA 1
ATOM 670 C C . ASN A 1 87 ? -2.155 1.983 13.478 1.00 83.62 87 ASN A C 1
ATOM 672 O O . ASN A 1 87 ? -1.310 2.097 12.587 1.00 83.62 87 ASN A O 1
ATOM 676 N N . VAL A 1 88 ? -1.812 1.971 14.769 1.00 88.94 88 VAL A N 1
ATOM 677 C CA . VAL A 1 88 ? -0.414 2.051 15.227 1.00 88.94 88 VAL A CA 1
ATOM 678 C C . VAL A 1 88 ? 0.403 0.871 14.697 1.00 88.94 88 VAL A C 1
ATOM 680 O O . VAL A 1 88 ? 1.518 1.062 14.204 1.00 88.94 88 VAL A O 1
ATOM 683 N N . ASN A 1 89 ? -0.148 -0.343 14.737 1.00 86.94 89 ASN A N 1
ATOM 684 C CA . ASN A 1 89 ? 0.510 -1.529 14.187 1.00 86.94 89 ASN A CA 1
ATOM 685 C C . ASN A 1 89 ? 0.763 -1.400 12.677 1.00 86.94 89 ASN A C 1
ATOM 687 O O . ASN A 1 89 ? 1.852 -1.743 12.210 1.00 86.94 89 ASN A O 1
ATOM 691 N N . HIS A 1 90 ? -0.188 -0.844 11.921 1.00 83.56 90 HIS A N 1
ATOM 692 C CA . HIS A 1 90 ? -0.017 -0.599 10.486 1.00 83.56 90 HIS A CA 1
ATOM 693 C C . HIS A 1 90 ? 1.084 0.434 10.206 1.00 83.56 90 HIS A C 1
ATOM 695 O O . HIS A 1 90 ? 1.945 0.197 9.358 1.00 83.56 90 HIS A O 1
ATOM 701 N N . LEU A 1 91 ? 1.124 1.545 10.946 1.00 85.25 91 LEU A N 1
ATOM 702 C CA . LEU A 1 91 ? 2.185 2.549 10.800 1.00 85.25 91 LEU A CA 1
ATOM 703 C C . LEU A 1 91 ? 3.566 1.969 11.134 1.00 85.25 91 LEU A C 1
ATOM 705 O O . LEU A 1 91 ? 4.532 2.203 10.408 1.00 85.25 91 LEU A O 1
ATOM 709 N N . ASN A 1 92 ? 3.661 1.151 12.184 1.00 88.44 92 ASN A N 1
ATOM 710 C CA . ASN A 1 92 ? 4.900 0.456 12.534 1.00 88.44 92 ASN A CA 1
ATOM 711 C C . ASN A 1 92 ? 5.357 -0.517 11.439 1.00 88.44 92 ASN A C 1
ATOM 713 O O . ASN A 1 92 ? 6.557 -0.614 11.174 1.00 88.44 92 ASN A O 1
ATOM 717 N N . TYR A 1 93 ? 4.424 -1.209 10.780 1.00 85.44 93 TYR A N 1
ATOM 718 C CA . TYR A 1 93 ? 4.734 -2.054 9.629 1.00 85.44 93 TYR A CA 1
ATOM 719 C C . TYR A 1 93 ? 5.326 -1.240 8.471 1.00 85.44 93 TYR A C 1
ATOM 721 O O . TYR A 1 93 ? 6.379 -1.611 7.949 1.00 85.44 93 TYR A O 1
ATOM 729 N N . LEU A 1 94 ? 4.717 -0.099 8.124 1.00 84.44 94 LEU A N 1
ATOM 730 C CA . LEU A 1 94 ? 5.242 0.793 7.085 1.00 84.44 94 LEU A CA 1
ATOM 731 C C . LEU A 1 94 ? 6.659 1.271 7.429 1.00 84.44 94 LEU A C 1
ATOM 733 O O . LEU A 1 94 ? 7.569 1.130 6.616 1.00 84.44 94 LEU A O 1
ATOM 737 N N . LEU A 1 95 ? 6.895 1.727 8.663 1.00 87.31 95 LEU A N 1
ATOM 738 C CA . LEU A 1 95 ? 8.240 2.095 9.127 1.00 87.31 95 LEU A CA 1
ATOM 739 C C . LEU A 1 95 ? 9.236 0.926 9.033 1.00 87.31 95 LEU A C 1
ATOM 741 O O . LEU A 1 95 ? 10.421 1.133 8.767 1.00 87.31 95 LEU A O 1
ATOM 745 N N . GLY A 1 96 ? 8.774 -0.308 9.236 1.00 88.81 96 GLY A N 1
ATOM 746 C CA . GLY A 1 96 ? 9.559 -1.519 9.005 1.00 88.81 96 GLY A CA 1
ATOM 747 C C . GLY A 1 96 ? 9.998 -1.671 7.547 1.00 88.81 96 GLY A C 1
ATOM 748 O O . GLY A 1 96 ? 11.170 -1.954 7.296 1.00 88.81 96 GLY A O 1
ATOM 749 N N . LEU A 1 97 ? 9.100 -1.414 6.592 1.00 83.94 97 LEU A N 1
ATOM 750 C CA . LEU A 1 97 ? 9.430 -1.412 5.163 1.00 83.94 97 LEU A CA 1
ATOM 751 C C . LEU A 1 97 ? 10.491 -0.354 4.839 1.00 83.94 97 LEU A C 1
ATOM 753 O O . LEU A 1 97 ? 11.471 -0.648 4.154 1.00 83.94 97 LEU A O 1
ATOM 757 N N . GLN A 1 98 ? 10.368 0.850 5.396 1.00 85.81 98 GLN A N 1
ATOM 758 C CA . GLN A 1 98 ? 11.374 1.894 5.189 1.00 85.81 98 GLN A CA 1
ATOM 759 C C . GLN A 1 98 ? 12.769 1.454 5.645 1.00 85.81 98 GLN A C 1
ATOM 761 O O . GLN A 1 98 ? 13.760 1.666 4.946 1.00 85.81 98 GLN A O 1
ATOM 766 N N . LYS A 1 99 ? 12.853 0.788 6.803 1.0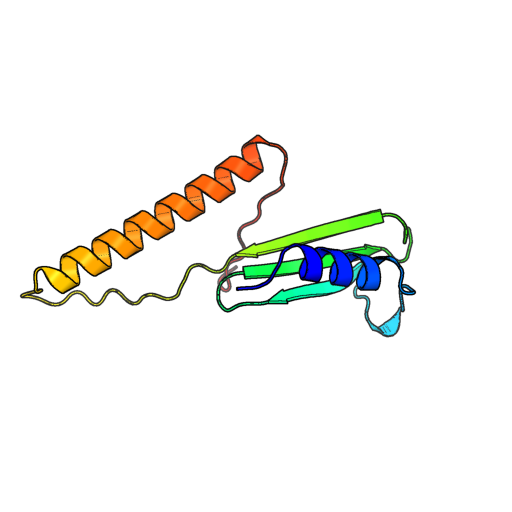0 89.25 99 LYS A N 1
ATOM 767 C CA . LYS A 1 99 ? 14.124 0.297 7.359 1.00 89.25 99 LYS A CA 1
ATOM 768 C C . LYS A 1 99 ? 14.813 -0.745 6.478 1.00 89.25 99 LYS A C 1
ATOM 770 O O . LYS A 1 99 ? 16.033 -0.854 6.548 1.00 89.25 99 LYS A O 1
ATOM 775 N N . VAL A 1 100 ? 14.067 -1.501 5.672 1.00 91.12 100 VAL A N 1
ATOM 776 C CA . VAL A 1 100 ? 14.632 -2.503 4.750 1.00 91.12 100 VAL A CA 1
ATOM 777 C C . VAL A 1 100 ? 14.847 -1.963 3.330 1.00 91.12 100 VAL A C 1
ATOM 779 O O . VAL A 1 100 ? 15.203 -2.727 2.437 1.00 91.12 100 VAL A O 1
ATOM 782 N N . GLY A 1 101 ? 14.685 -0.649 3.128 1.00 85.38 101 GLY A N 1
ATOM 783 C CA . GLY A 1 101 ? 15.071 0.054 1.901 1.00 85.38 101 GLY A CA 1
ATOM 784 C C . GLY A 1 101 ? 13.919 0.507 1.004 1.00 85.38 101 GLY A C 1
ATOM 785 O O . GLY A 1 101 ? 14.185 1.067 -0.057 1.00 85.38 101 GLY A O 1
ATOM 786 N N . PHE A 1 102 ? 12.656 0.311 1.401 1.00 83.00 102 PHE A N 1
ATOM 787 C CA . PHE A 1 102 ? 11.524 0.869 0.652 1.00 83.00 102 PHE A CA 1
ATOM 788 C C . PHE A 1 102 ? 11.443 2.390 0.836 1.00 83.00 102 PHE A C 1
ATOM 790 O O . PHE A 1 102 ? 11.691 2.922 1.920 1.00 83.00 102 PHE A O 1
ATOM 797 N N . SER A 1 103 ? 11.057 3.104 -0.220 1.00 85.00 103 SER A N 1
ATOM 798 C CA . SER A 1 103 ? 10.726 4.528 -0.133 1.00 85.00 103 SER A CA 1
ATOM 799 C C . SER A 1 103 ? 9.274 4.700 0.308 1.00 85.00 103 SER A C 1
ATOM 801 O O . SER A 1 103 ? 8.387 4.023 -0.203 1.00 85.00 103 SER A O 1
ATOM 803 N N . LEU A 1 104 ? 9.034 5.607 1.255 1.00 82.88 104 LEU A N 1
ATOM 804 C CA . LEU A 1 104 ? 7.696 5.966 1.719 1.00 82.88 104 LEU A CA 1
ATOM 805 C C . LEU A 1 104 ? 7.437 7.445 1.445 1.00 82.88 104 LEU A C 1
ATOM 807 O O . LEU A 1 104 ? 8.288 8.285 1.741 1.00 82.88 104 LEU A O 1
ATOM 811 N N . GLY A 1 105 ? 6.248 7.749 0.937 1.00 81.12 105 GLY A N 1
ATOM 812 C CA . GLY A 1 105 ? 5.703 9.099 0.834 1.00 81.12 105 GLY A CA 1
ATOM 813 C C . GLY A 1 105 ? 4.334 9.163 1.507 1.00 81.12 105 GLY A C 1
ATOM 814 O O . GLY A 1 105 ? 3.639 8.152 1.592 1.00 81.12 105 GLY A O 1
ATOM 815 N N . ILE A 1 106 ? 3.955 10.342 2.000 1.00 77.38 106 ILE A N 1
ATOM 816 C CA . ILE A 1 106 ? 2.604 10.609 2.504 1.00 77.38 106 ILE A CA 1
ATOM 817 C C . ILE A 1 106 ? 1.926 11.528 1.497 1.00 77.38 106 ILE A C 1
ATOM 819 O O . ILE A 1 106 ? 2.445 12.600 1.194 1.00 77.38 106 ILE A O 1
ATOM 823 N N . LEU A 1 107 ? 0.775 11.098 0.989 1.00 73.81 107 LEU A N 1
ATOM 824 C CA . LEU A 1 107 ? -0.091 11.906 0.142 1.00 73.81 107 LEU A CA 1
ATOM 825 C C . LEU A 1 107 ? -1.303 12.313 0.977 1.00 73.81 107 LEU A C 1
ATOM 827 O O . LEU A 1 107 ? -2.045 11.456 1.455 1.00 73.81 107 LEU A O 1
ATOM 831 N N . SER A 1 108 ? -1.486 13.615 1.168 1.00 66.81 108 SER A N 1
ATOM 832 C CA . SER A 1 108 ? -2.706 14.178 1.739 1.00 66.81 108 SER A CA 1
ATOM 833 C C . SER A 1 108 ? -3.531 14.793 0.619 1.00 66.81 108 SER A C 1
ATOM 835 O O . SER A 1 108 ? -2.987 15.432 -0.280 1.00 66.81 108 SER A O 1
ATOM 837 N N . THR A 1 109 ? -4.854 14.657 0.688 1.00 66.31 109 THR A N 1
ATOM 838 C CA . THR A 1 109 ? -5.760 15.420 -0.182 1.00 66.31 109 THR A CA 1
ATOM 839 C C . THR A 1 109 ? -5.712 16.926 0.095 1.00 66.31 109 THR A C 1
ATOM 841 O O . THR A 1 109 ? -6.275 17.693 -0.681 1.00 66.31 109 THR A O 1
ATOM 844 N N . GLU A 1 110 ? -5.053 17.352 1.180 1.00 58.81 110 GLU A N 1
ATOM 845 C CA . GLU A 1 110 ? -4.934 18.758 1.591 1.00 58.81 110 GLU A CA 1
ATOM 846 C C . GLU A 1 110 ? -3.626 19.454 1.159 1.00 58.81 110 GLU A C 1
ATOM 848 O O . GLU A 1 110 ? -3.518 20.663 1.350 1.00 58.81 110 GLU A O 1
ATOM 853 N N . GLY A 1 111 ? -2.700 18.751 0.488 1.00 41.06 111 GLY A N 1
ATOM 854 C CA . GLY A 1 111 ? -1.447 19.332 -0.026 1.00 41.06 111 GLY A CA 1
ATOM 855 C C . GLY A 1 111 ? -0.283 19.292 0.954 1.00 41.06 111 GLY A C 1
ATOM 856 O O . GLY A 1 111 ? -0.405 19.851 2.064 1.00 41.06 111 GLY A O 1
#

Foldseek 3Di:
DDDPVLLVVLVCVVLVDDDDPVQADPQKHWDWSDDDPFKTWIKIAGNVHSNDIDIDMGGHQDDDDLDDDPVDDPVSVVVVVVSVVVVVVVVVVVVVCVVVPDDDDDDDPVD

Sequence (111 aa):
MVMASDLLQRYHDITSGPVVSDTCISGECVSKLLETSWVKIMVIRYQVAPNINTIEIEVSLPNCIIEPTCPSTTTEQDEARKFIDDNVNHLNYLLGLQKVGFSLGILSTEG

Radius of gyration: 18.83 Å; chains: 1; bounding box: 37×36×54 Å

Secondary structure (DSSP, 8-state):
---HHHHHHHHHHHHHS---GGGEETTEEEEEEEE-SSEEEEEEEETTEEEEEEEEEEEPPP-------SSPPHHHHHHHHHHHHHHHHHHHHHHHHHHTT-------TT-

pLDDT: mean 82.95, std 8.68, range [41.06, 93.38]